Protein AF-A0A371IPI7-F1 (afdb_monomer_lite)

Organism: NCBI:txid2020948

Radius of gyration: 26.39 Å; chains: 1; bounding box: 68×44×69 Å

Secondary structure (DSSP, 8-state):
---------------HHHH-----PPPPPP------HHHHHHHHHHHHHTT--HHHHHHHHHHHHTTT----HHHHHHHHHHHHTTS-----

InterPro domains:
  IPR013321 Arc-type ribbon-helix-helix [G3DSA:1.10.1220.10] (20-70)

Foldseek 3Di:
DDDDDDDPPPPPPDDVVNVPPPDPPDDDDDDDDDDDPVVVVVLVVVCVVVVHDSVVVCCVVVCVVCVPPDDDVVVVVVVCVVVVVVPPPPPD

Sequence (92 aa):
STVIHETKSSKTSISIYDIVKKEKKKSKEQVGVTLDKEIVDKLKTVVIDSNITMSKLFENLLTPLLEDVNIKEKNIEIYNNKNKLKGRRKSE

pLDDT: mean 77.92, std 20.02, range [37.69, 98.12]

Structure (mmCIF, N/CA/C/O backbone):
data_AF-A0A371IPI7-F1
#
_entry.id   AF-A0A371IPI7-F1
#
loop_
_atom_site.group_PDB
_atom_site.id
_atom_site.type_symbol
_atom_site.label_atom_id
_atom_site.label_alt_id
_atom_site.label_comp_id
_atom_site.label_asym_id
_atom_site.label_entity_id
_atom_site.label_seq_id
_atom_site.pdbx_PDB_ins_code
_atom_site.Cartn_x
_atom_site.Cartn_y
_atom_site.Cartn_z
_atom_site.occupancy
_atom_site.B_iso_or_equiv
_atom_site.auth_seq_id
_atom_site.auth_comp_id
_atom_site.auth_asym_id
_atom_site.auth_atom_id
_atom_site.pdbx_PDB_model_num
ATOM 1 N N . SER A 1 1 ? 53.904 0.505 56.167 1.00 37.69 1 SER A N 1
ATOM 2 C CA . SER A 1 1 ? 53.290 0.654 54.836 1.00 37.69 1 SER A CA 1
ATOM 3 C C . SER A 1 1 ? 52.563 -0.625 54.499 1.00 37.69 1 SER A C 1
ATOM 5 O O . SER A 1 1 ? 53.217 -1.648 54.358 1.00 37.69 1 SER A O 1
ATOM 7 N N . THR A 1 2 ? 51.234 -0.599 54.455 1.00 38.66 2 THR A N 1
ATOM 8 C CA . THR A 1 2 ? 50.418 -1.795 54.202 1.00 38.66 2 THR A CA 1
ATOM 9 C C . THR A 1 2 ? 49.775 -1.628 52.833 1.00 38.66 2 THR A C 1
ATOM 11 O O . THR A 1 2 ? 49.010 -0.691 52.626 1.00 38.66 2 THR A O 1
ATOM 14 N N . VAL A 1 3 ? 50.154 -2.479 51.881 1.00 44.66 3 VAL A N 1
ATOM 15 C CA . VAL A 1 3 ? 49.654 -2.440 50.501 1.00 44.66 3 VAL A CA 1
ATOM 16 C C . VAL A 1 3 ? 48.372 -3.265 50.436 1.00 44.66 3 VAL A C 1
ATOM 18 O O . VAL A 1 3 ? 48.390 -4.465 50.696 1.00 44.66 3 VAL A O 1
ATOM 21 N N . ILE A 1 4 ? 47.256 -2.616 50.108 1.00 47.59 4 ILE A N 1
ATOM 22 C CA . ILE A 1 4 ? 45.966 -3.268 49.867 1.00 47.59 4 ILE A CA 1
ATOM 23 C C . ILE A 1 4 ? 45.940 -3.685 48.393 1.00 47.59 4 ILE A C 1
ATOM 25 O O . ILE A 1 4 ? 45.980 -2.836 47.507 1.00 47.59 4 ILE A O 1
ATOM 29 N N . HIS A 1 5 ? 45.900 -4.989 48.123 1.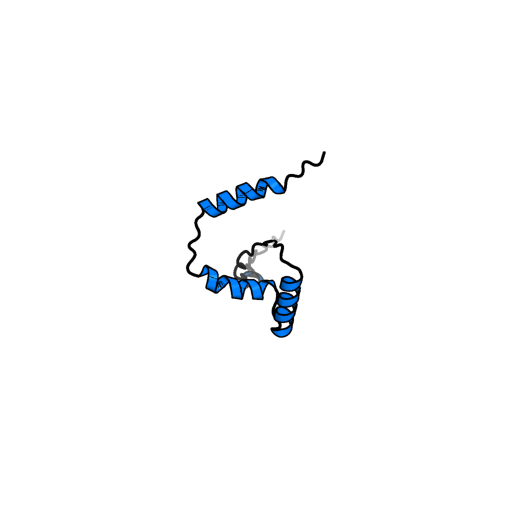00 44.16 5 HIS A N 1
ATOM 30 C CA . HIS A 1 5 ? 45.669 -5.518 46.779 1.00 44.16 5 HIS A CA 1
ATOM 31 C C . HIS A 1 5 ? 44.156 -5.598 46.529 1.00 44.16 5 HIS A C 1
ATOM 33 O O . HIS A 1 5 ? 43.492 -6.520 47.002 1.00 44.16 5 HIS A O 1
ATOM 39 N N . GLU A 1 6 ? 43.602 -4.640 45.782 1.00 41.28 6 GLU A N 1
ATOM 40 C CA . GLU A 1 6 ? 42.237 -4.738 45.259 1.00 41.28 6 GLU A CA 1
ATOM 41 C C . GLU A 1 6 ? 42.175 -5.808 44.159 1.00 41.28 6 GLU A C 1
ATOM 43 O O . GLU A 1 6 ? 42.785 -5.697 43.093 1.00 41.28 6 GLU A O 1
ATOM 48 N N . THR A 1 7 ? 41.419 -6.872 44.414 1.00 44.72 7 THR A N 1
ATOM 49 C CA . THR A 1 7 ? 41.110 -7.900 43.421 1.00 44.72 7 THR A CA 1
ATOM 50 C C . THR A 1 7 ? 40.007 -7.387 42.490 1.00 44.72 7 THR A C 1
ATOM 52 O O . THR A 1 7 ? 38.840 -7.285 42.863 1.00 44.72 7 THR A O 1
ATOM 55 N N . LYS A 1 8 ? 40.369 -7.065 41.240 1.00 45.16 8 LYS A N 1
ATOM 56 C CA . LYS A 1 8 ? 39.417 -6.787 40.151 1.00 45.16 8 LYS A CA 1
ATOM 57 C C . LYS A 1 8 ? 38.584 -8.038 39.848 1.00 45.16 8 LYS A C 1
ATOM 59 O O . LYS A 1 8 ? 38.977 -8.878 39.045 1.00 45.16 8 LYS A O 1
ATOM 64 N N . SER A 1 9 ? 37.410 -8.149 40.466 1.00 43.66 9 SER A N 1
ATOM 65 C CA . SER A 1 9 ? 36.372 -9.096 40.053 1.00 43.66 9 SER A CA 1
ATOM 66 C C . SER A 1 9 ? 35.635 -8.528 38.836 1.00 43.66 9 SER A C 1
ATOM 68 O O . SER A 1 9 ? 34.666 -7.783 38.965 1.00 43.66 9 SER A O 1
ATOM 70 N N . SER A 1 10 ? 36.108 -8.844 37.629 1.00 53.88 10 SER A N 1
ATOM 71 C CA . SER A 1 10 ? 35.389 -8.543 36.387 1.00 53.88 10 SER A CA 1
ATOM 72 C C . SER A 1 10 ? 34.223 -9.523 36.214 1.00 53.88 10 SER A C 1
ATOM 74 O O . SER A 1 10 ? 34.311 -10.494 35.464 1.00 53.88 10 SER A O 1
ATOM 76 N N . LYS A 1 11 ? 33.122 -9.299 36.937 1.00 50.78 11 LYS A N 1
ATOM 77 C CA . LYS A 1 11 ? 31.844 -9.938 36.612 1.00 50.78 11 LYS A CA 1
ATOM 78 C C . LYS A 1 11 ? 31.252 -9.203 35.416 1.00 50.78 11 LYS A C 1
ATOM 80 O O . LYS A 1 11 ? 30.724 -8.106 35.560 1.00 50.78 11 LYS A O 1
ATOM 85 N N . THR A 1 12 ? 31.362 -9.804 34.237 1.00 55.72 12 THR A N 1
ATOM 86 C CA . THR A 1 12 ? 30.664 -9.363 33.028 1.00 55.72 12 THR A CA 1
ATOM 87 C C . THR A 1 12 ? 29.165 -9.516 33.271 1.00 55.72 12 THR A C 1
ATOM 89 O O . THR A 1 12 ? 28.603 -10.598 33.116 1.00 55.72 12 THR A O 1
ATOM 92 N N . SER A 1 13 ? 28.517 -8.454 33.743 1.00 63.75 13 SER A N 1
ATOM 93 C CA . SER A 1 13 ? 27.067 -8.409 33.891 1.00 63.75 13 SER A CA 1
ATOM 94 C C . SER A 1 13 ? 26.448 -8.375 32.496 1.00 63.75 13 SER A C 1
ATOM 96 O O . SER A 1 13 ? 26.419 -7.325 31.858 1.00 63.75 13 SER A O 1
ATOM 98 N N . ILE A 1 14 ? 25.995 -9.526 32.003 1.00 61.72 14 ILE A N 1
ATOM 99 C CA . ILE A 1 14 ? 25.162 -9.592 30.800 1.00 61.72 14 ILE A CA 1
ATOM 100 C C . ILE A 1 14 ? 23.830 -8.936 31.165 1.00 61.72 14 ILE A C 1
ATOM 102 O O . ILE A 1 14 ? 23.134 -9.385 32.079 1.00 61.72 14 ILE A O 1
ATOM 106 N N . SER A 1 15 ? 23.509 -7.831 30.503 1.00 66.56 15 SER A N 1
ATOM 107 C CA . SER A 1 15 ? 22.278 -7.091 30.741 1.00 66.56 15 SER A CA 1
ATOM 108 C C . SER A 1 15 ? 21.104 -7.863 30.138 1.00 66.56 15 SER A C 1
ATOM 110 O O . SER A 1 15 ? 21.238 -8.444 29.063 1.00 66.56 15 SER A O 1
ATOM 112 N N . ILE A 1 16 ? 19.919 -7.855 30.763 1.00 60.94 16 ILE A N 1
ATOM 113 C CA . ILE A 1 16 ? 18.714 -8.463 30.155 1.00 60.94 16 ILE A CA 1
ATOM 114 C C . ILE A 1 16 ? 18.449 -7.859 28.763 1.00 60.94 16 ILE A C 1
ATOM 116 O O . ILE A 1 16 ? 17.988 -8.553 27.859 1.00 60.94 16 ILE A O 1
ATOM 120 N N . TYR A 1 17 ? 18.834 -6.597 28.551 1.00 59.59 17 TYR A N 1
ATOM 121 C CA . TYR A 1 17 ? 18.785 -5.931 27.249 1.00 59.59 17 TYR A CA 1
ATOM 122 C C . TYR A 1 17 ? 19.635 -6.620 26.161 1.00 59.59 17 TYR A C 1
ATOM 124 O O . TYR A 1 17 ? 19.249 -6.568 24.995 1.00 59.59 17 TYR A O 1
ATOM 132 N N . ASP A 1 18 ? 20.726 -7.308 26.520 1.00 59.28 18 ASP A N 1
ATOM 133 C CA . ASP A 1 18 ? 21.586 -8.049 25.581 1.00 59.28 18 ASP A CA 1
ATOM 134 C C . ASP A 1 18 ? 20.946 -9.372 25.125 1.00 59.28 18 ASP A C 1
ATOM 136 O O . ASP A 1 18 ? 21.195 -9.845 24.013 1.00 59.28 18 ASP A O 1
ATOM 140 N N . ILE A 1 19 ? 20.091 -9.958 25.971 1.00 61.44 19 ILE A N 1
ATOM 141 C CA . ILE A 1 19 ? 19.336 -11.188 25.684 1.00 61.44 19 ILE A CA 1
ATOM 142 C C . ILE A 1 19 ? 18.162 -10.879 24.748 1.00 61.44 19 ILE A C 1
ATOM 144 O O . ILE A 1 19 ? 17.839 -11.670 23.863 1.00 61.44 19 ILE A O 1
ATOM 148 N N . VAL A 1 20 ? 17.567 -9.687 24.866 1.00 60.00 20 VAL A N 1
ATOM 149 C CA . VAL A 1 20 ? 16.534 -9.195 23.945 1.00 60.00 20 VAL A CA 1
ATOM 150 C C . VAL A 1 20 ? 17.188 -8.624 22.679 1.00 60.00 20 VAL A C 1
ATOM 152 O O . VAL A 1 20 ? 16.966 -7.472 22.299 1.00 60.00 20 VAL A O 1
ATOM 155 N N . LYS A 1 21 ? 17.977 -9.440 21.968 1.00 59.03 21 LYS A N 1
ATOM 156 C CA . LYS A 1 21 ? 18.259 -9.204 20.545 1.00 59.03 21 LYS A CA 1
ATOM 157 C C . LYS A 1 21 ? 16.925 -9.284 19.802 1.00 59.03 21 LYS A C 1
ATOM 159 O O . LYS A 1 21 ? 16.529 -10.336 19.315 1.00 59.03 21 LYS A O 1
ATOM 164 N N . LYS A 1 22 ? 16.202 -8.160 19.760 1.00 61.69 22 LYS A N 1
ATOM 165 C CA . LYS A 1 22 ? 15.005 -7.988 18.937 1.00 61.69 22 LYS A CA 1
ATOM 166 C C . LYS A 1 22 ? 15.382 -8.407 17.524 1.00 61.69 22 LYS A C 1
ATOM 168 O O . LYS A 1 22 ? 16.316 -7.837 16.954 1.00 61.69 22 LYS A O 1
ATOM 173 N N . GLU A 1 23 ? 14.681 -9.398 16.984 1.00 58.22 23 GLU A N 1
ATOM 174 C CA . GLU A 1 23 ? 14.797 -9.749 15.575 1.00 58.22 23 GLU A CA 1
ATOM 175 C C . GLU A 1 23 ? 14.740 -8.459 14.755 1.00 58.22 23 GLU A C 1
ATOM 177 O O . GLU A 1 23 ? 13.882 -7.594 14.983 1.00 58.22 23 GLU A O 1
ATOM 182 N N . LYS A 1 24 ? 15.721 -8.270 13.865 1.00 60.78 24 LYS A N 1
ATOM 183 C CA . LYS A 1 24 ? 15.803 -7.055 13.055 1.00 60.78 24 LYS A CA 1
ATOM 184 C C . LYS A 1 24 ? 14.493 -6.935 12.280 1.00 60.78 24 LYS A C 1
ATOM 186 O O . LYS A 1 24 ? 14.205 -7.769 11.425 1.00 60.78 24 LYS A O 1
ATOM 191 N N . LYS A 1 25 ? 13.695 -5.908 12.594 1.00 63.91 25 LYS A N 1
ATOM 192 C CA . LYS A 1 25 ? 12.474 -5.593 11.844 1.00 63.91 25 LYS A CA 1
ATOM 193 C C . LYS A 1 25 ? 12.838 -5.525 10.361 1.00 63.91 25 LYS A C 1
ATOM 195 O O . LYS A 1 25 ? 13.769 -4.804 10.003 1.00 63.91 25 LYS A O 1
ATOM 200 N N . LYS A 1 26 ? 12.115 -6.273 9.519 1.00 72.25 26 LYS A N 1
ATOM 201 C CA . LYS A 1 26 ? 12.251 -6.181 8.058 1.00 72.25 26 LYS A CA 1
ATOM 202 C C . LYS A 1 26 ? 12.127 -4.712 7.646 1.00 72.25 26 LYS A C 1
ATOM 204 O O . LYS A 1 26 ? 11.251 -4.007 8.156 1.00 72.25 26 LYS A O 1
ATOM 209 N N . SER A 1 27 ? 13.014 -4.247 6.768 1.00 81.81 27 SER A N 1
ATOM 210 C CA . SER A 1 27 ? 12.963 -2.874 6.270 1.00 81.81 27 SER A CA 1
ATOM 211 C C . SER A 1 27 ? 11.665 -2.669 5.498 1.00 81.81 27 SER A C 1
ATOM 213 O O . SER A 1 27 ? 11.349 -3.444 4.598 1.00 81.81 27 SER A O 1
ATOM 215 N N . LYS A 1 28 ? 10.905 -1.636 5.863 1.00 83.62 28 LYS A N 1
ATOM 216 C CA . LYS A 1 28 ? 9.735 -1.198 5.102 1.00 83.62 28 LYS A CA 1
ATOM 217 C C . LYS A 1 28 ? 10.129 0.015 4.274 1.00 83.62 28 LYS A C 1
ATOM 219 O O . LYS A 1 28 ? 10.736 0.938 4.812 1.00 83.62 28 LYS A O 1
ATOM 224 N N . GLU A 1 29 ? 9.761 0.016 3.001 1.00 86.81 29 GLU A N 1
ATOM 225 C CA . GLU A 1 29 ? 9.912 1.178 2.126 1.00 86.81 29 GLU A CA 1
ATOM 226 C C . GLU A 1 29 ? 8.575 1.914 1.999 1.00 86.81 29 GLU A C 1
ATOM 228 O O . GLU A 1 29 ? 7.514 1.292 1.919 1.00 86.81 29 GLU A O 1
ATOM 233 N N . GLN A 1 30 ? 8.616 3.249 2.018 1.00 86.50 30 GLN A N 1
ATOM 234 C CA . GLN A 1 30 ? 7.430 4.079 1.826 1.00 86.50 30 GLN A CA 1
ATOM 235 C C . GLN A 1 30 ? 7.247 4.378 0.340 1.00 86.50 30 GLN A C 1
ATOM 237 O O . GLN A 1 30 ? 8.143 4.911 -0.310 1.00 86.50 30 GLN A O 1
ATOM 242 N N . VAL A 1 31 ? 6.052 4.096 -0.174 1.00 84.88 31 VAL A N 1
ATOM 243 C CA . VAL A 1 31 ? 5.669 4.399 -1.556 1.00 84.88 31 VAL A CA 1
ATOM 244 C C . VAL A 1 31 ? 4.547 5.432 -1.541 1.00 84.88 31 VAL A C 1
ATOM 246 O O . VAL A 1 31 ? 3.514 5.226 -0.907 1.00 84.88 31 VAL A O 1
ATOM 249 N N . GLY A 1 32 ? 4.761 6.561 -2.219 1.00 86.69 32 GLY A N 1
ATOM 250 C CA . GLY A 1 32 ? 3.727 7.569 -2.449 1.00 86.69 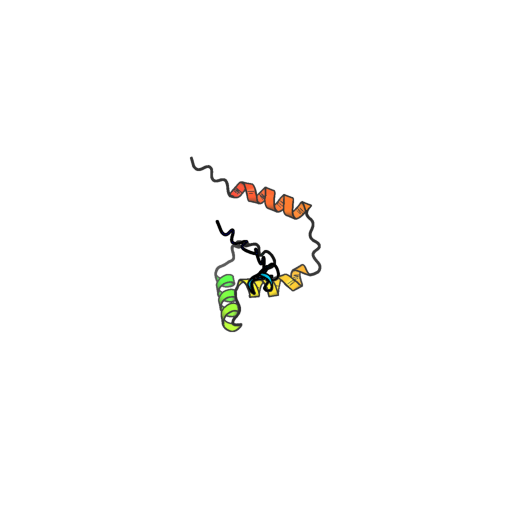32 GLY A CA 1
ATOM 251 C C . GLY A 1 32 ? 2.917 7.232 -3.697 1.00 86.69 32 GLY A C 1
ATOM 252 O O . GLY A 1 32 ? 3.497 6.965 -4.747 1.00 86.69 32 GLY A O 1
ATOM 253 N N . VAL A 1 33 ? 1.588 7.260 -3.591 1.00 88.50 33 VAL A N 1
ATOM 254 C CA . VAL A 1 33 ? 0.666 7.007 -4.709 1.00 88.50 33 VAL A CA 1
ATOM 255 C C . VAL A 1 33 ? -0.363 8.126 -4.817 1.00 88.50 33 VAL A C 1
ATOM 257 O O . VAL A 1 33 ? -0.768 8.710 -3.811 1.00 88.50 33 VAL A O 1
ATOM 260 N N . THR A 1 34 ? -0.795 8.418 -6.040 1.00 93.94 34 THR A N 1
ATOM 261 C CA . THR A 1 34 ? -1.908 9.330 -6.322 1.00 93.94 34 THR A CA 1
ATOM 262 C C . THR A 1 34 ? -3.048 8.511 -6.905 1.00 93.94 34 THR A C 1
ATOM 264 O O . THR A 1 34 ? -2.839 7.770 -7.861 1.00 93.94 34 THR A O 1
ATOM 267 N N . LEU A 1 35 ? -4.228 8.621 -6.300 1.00 95.06 35 LEU A N 1
ATOM 268 C CA . LEU A 1 35 ? -5.439 7.886 -6.656 1.00 95.06 35 LEU A CA 1
ATOM 269 C C . LEU A 1 35 ? -6.621 8.856 -6.673 1.00 95.06 35 LEU A C 1
ATOM 271 O O . LEU A 1 35 ? -6.591 9.879 -5.982 1.00 95.06 35 LEU A O 1
ATOM 275 N N . ASP A 1 36 ? -7.673 8.505 -7.404 1.00 98.06 36 ASP A N 1
ATOM 276 C CA . ASP A 1 36 ? -8.910 9.279 -7.404 1.00 98.06 36 ASP A CA 1
ATOM 277 C C . ASP A 1 36 ? -9.554 9.300 -6.016 1.00 98.06 36 ASP A C 1
ATOM 279 O O . ASP A 1 36 ? -9.553 8.304 -5.284 1.00 98.06 36 ASP A O 1
ATOM 283 N N . LYS A 1 37 ? -10.147 10.445 -5.659 1.00 97.12 37 LYS A N 1
ATOM 284 C CA . LYS A 1 37 ? -10.743 10.665 -4.333 1.00 97.12 37 LYS A CA 1
ATOM 285 C C . LYS A 1 37 ? -11.768 9.590 -3.971 1.00 97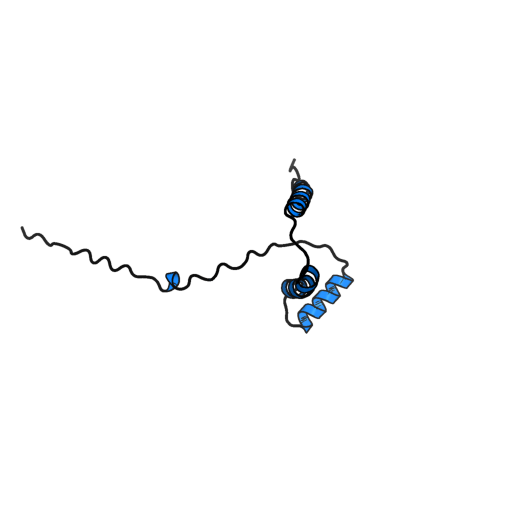.12 37 LYS A C 1
ATOM 287 O O . LYS A 1 37 ? -11.746 9.093 -2.851 1.00 97.12 37 LYS A O 1
ATOM 292 N N . GLU A 1 38 ? -12.626 9.211 -4.915 1.00 98.12 38 GLU A N 1
ATOM 293 C CA . GLU A 1 38 ? -13.658 8.195 -4.685 1.00 98.12 38 GLU A CA 1
ATOM 294 C C . GLU A 1 38 ? -13.052 6.842 -4.283 1.00 98.12 38 GLU A C 1
ATOM 296 O O . GLU A 1 38 ? -13.539 6.181 -3.366 1.00 98.12 38 GLU A O 1
ATOM 301 N N . ILE A 1 39 ? -11.945 6.449 -4.922 1.00 97.25 39 ILE A N 1
ATOM 302 C CA . ILE A 1 39 ? -11.222 5.217 -4.593 1.00 97.25 39 ILE A CA 1
ATOM 303 C C . ILE A 1 39 ? -10.620 5.331 -3.193 1.00 97.25 39 ILE A C 1
ATOM 305 O O . ILE A 1 39 ? -10.750 4.413 -2.386 1.00 97.25 39 ILE A O 1
ATOM 309 N N . VAL A 1 40 ? -9.992 6.467 -2.882 1.00 96.38 40 VAL A N 1
ATOM 310 C CA . VAL A 1 40 ? -9.408 6.715 -1.559 1.00 96.38 40 VAL A CA 1
ATOM 311 C C . VAL A 1 40 ? -10.471 6.640 -0.464 1.00 96.38 40 VAL A C 1
ATOM 313 O O . VAL A 1 40 ? -10.221 6.049 0.585 1.00 96.38 40 VAL A O 1
ATOM 316 N N . ASP A 1 41 ? -11.654 7.203 -0.695 1.00 98.00 41 ASP A N 1
ATOM 317 C CA . ASP A 1 41 ? -12.740 7.189 0.281 1.00 98.00 41 ASP A CA 1
ATOM 318 C C . ASP A 1 41 ? -13.300 5.769 0.479 1.00 98.00 41 ASP A C 1
ATOM 320 O O . ASP A 1 41 ? -13.455 5.342 1.622 1.00 98.00 41 ASP A O 1
ATOM 324 N N . LYS A 1 42 ? -13.446 4.975 -0.593 1.00 97.81 42 LYS A N 1
ATOM 325 C CA . LYS A 1 42 ? -13.777 3.539 -0.498 1.00 97.81 42 LYS A CA 1
ATOM 326 C C . LYS A 1 42 ? -12.735 2.753 0.306 1.00 97.81 42 LYS A C 1
ATOM 328 O O . LYS A 1 42 ? -13.096 1.950 1.164 1.00 97.81 42 LYS A O 1
ATOM 333 N N . LEU A 1 43 ? -11.444 3.000 0.074 1.00 96.31 43 LEU A N 1
ATOM 334 C CA . LEU A 1 43 ? -10.369 2.350 0.829 1.00 96.31 43 LEU A CA 1
ATOM 335 C C . LEU A 1 43 ? -10.422 2.718 2.316 1.00 96.31 43 LEU A C 1
ATOM 337 O O . LEU A 1 43 ? -10.255 1.842 3.160 1.00 96.31 43 LEU A O 1
ATOM 341 N N . LYS A 1 44 ? -10.679 3.989 2.655 1.00 96.88 44 LYS A N 1
ATOM 342 C CA . LYS A 1 44 ? -10.829 4.417 4.056 1.00 96.88 44 LYS A CA 1
ATOM 343 C C . LYS A 1 44 ? -11.963 3.666 4.747 1.00 96.88 44 LYS A C 1
ATOM 345 O O . LYS A 1 44 ? -11.754 3.204 5.863 1.00 96.88 44 LYS A O 1
ATOM 350 N N . THR A 1 45 ? -13.113 3.509 4.091 1.00 97.56 45 THR A N 1
ATOM 351 C CA . THR A 1 45 ? -14.239 2.734 4.633 1.00 97.56 45 THR A CA 1
ATOM 352 C C . THR A 1 45 ? -13.814 1.305 4.965 1.00 97.56 45 THR A C 1
ATOM 354 O O . THR A 1 45 ? -13.938 0.891 6.111 1.00 97.56 45 THR A O 1
ATOM 357 N N . VAL A 1 46 ? -13.186 0.595 4.020 1.00 97.00 46 VAL A N 1
ATOM 358 C CA . VAL A 1 46 ? -12.727 -0.791 4.234 1.00 97.00 46 VAL A CA 1
ATOM 359 C C . VAL A 1 46 ? -11.729 -0.900 5.389 1.00 97.00 46 VAL A C 1
ATOM 361 O O . VAL A 1 46 ? -11.796 -1.838 6.183 1.00 97.00 46 VAL A O 1
ATOM 364 N N . VAL A 1 47 ? -10.796 0.050 5.489 1.00 97.12 47 VAL A N 1
ATOM 365 C CA . VAL A 1 47 ? -9.787 0.102 6.559 1.00 97.12 47 VAL A CA 1
ATOM 366 C C . VAL A 1 47 ? -10.445 0.227 7.935 1.00 97.12 47 VAL A C 1
ATOM 368 O O . VAL A 1 47 ? -10.026 -0.469 8.860 1.00 97.12 47 VAL A O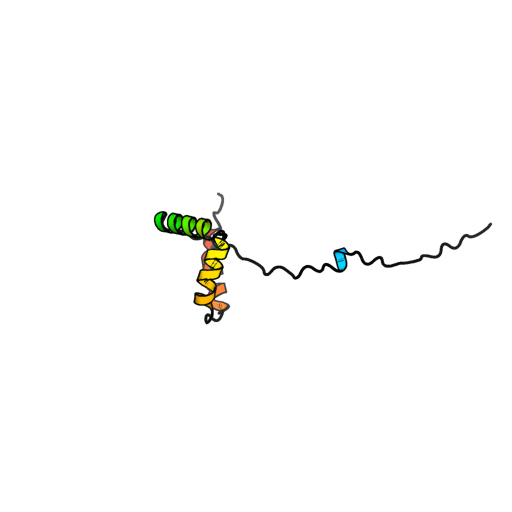 1
ATOM 371 N N . ILE A 1 48 ? -11.477 1.069 8.057 1.00 97.69 48 ILE A N 1
ATOM 372 C CA . ILE A 1 48 ? -12.241 1.240 9.298 1.00 97.69 48 ILE A CA 1
ATOM 373 C C . ILE A 1 48 ? -13.078 -0.005 9.601 1.00 97.69 48 ILE A C 1
ATOM 375 O O . ILE A 1 48 ? -12.949 -0.554 10.693 1.00 97.69 48 ILE A O 1
ATOM 379 N N . ASP A 1 49 ? -13.855 -0.496 8.633 1.00 97.50 49 ASP A N 1
ATOM 380 C CA . ASP A 1 49 ? -14.735 -1.661 8.804 1.00 97.50 49 ASP A CA 1
ATOM 381 C C . ASP A 1 49 ? -13.952 -2.920 9.201 1.00 97.50 49 ASP A C 1
ATOM 383 O O . ASP A 1 49 ? -14.403 -3.725 10.013 1.00 97.50 49 ASP A O 1
ATOM 387 N N . SER A 1 50 ? -12.745 -3.073 8.653 1.00 96.00 50 SER A N 1
ATOM 388 C CA . SER A 1 50 ? -11.876 -4.226 8.908 1.00 96.00 50 SER A CA 1
ATOM 389 C C . SER A 1 50 ? -10.940 -4.031 10.106 1.00 96.00 50 SER A C 1
ATOM 391 O O . SER A 1 50 ? -10.187 -4.947 10.432 1.00 96.00 50 SER A O 1
ATOM 393 N N . ASN A 1 51 ? -10.940 -2.854 10.744 1.00 96.94 51 ASN A N 1
ATOM 394 C CA . ASN A 1 51 ? -10.031 -2.480 11.834 1.00 96.94 51 ASN A CA 1
ATOM 395 C C . ASN A 1 51 ? -8.545 -2.778 11.527 1.00 96.94 51 ASN A C 1
ATOM 397 O O . ASN A 1 51 ? -7.802 -3.329 12.344 1.00 96.94 51 ASN A O 1
ATOM 401 N N . ILE A 1 52 ? -8.103 -2.433 10.316 1.00 96.50 52 ILE A N 1
ATOM 402 C CA . ILE A 1 52 ? -6.705 -2.568 9.885 1.00 96.50 52 ILE A CA 1
ATOM 403 C C . ILE A 1 52 ? -6.124 -1.202 9.539 1.00 96.50 52 ILE A C 1
ATOM 405 O O . ILE A 1 52 ? -6.814 -0.194 9.537 1.00 96.50 52 ILE A O 1
ATOM 409 N N . THR A 1 53 ? -4.826 -1.144 9.245 1.00 95.75 53 THR A N 1
ATOM 410 C CA . THR A 1 53 ? -4.213 0.072 8.694 1.00 95.75 53 THR A CA 1
ATOM 411 C C . THR A 1 53 ? -4.250 0.045 7.173 1.00 95.75 53 THR A C 1
ATOM 413 O O . THR A 1 53 ? -4.212 -1.024 6.563 1.00 95.75 53 THR A O 1
ATOM 416 N N . MET A 1 54 ? -4.229 1.224 6.547 1.00 94.38 54 MET A N 1
ATOM 417 C CA . MET A 1 54 ? -4.136 1.350 5.089 1.00 94.38 54 MET A CA 1
ATOM 418 C C . MET A 1 54 ? -2.925 0.586 4.527 1.00 94.38 54 MET A C 1
ATOM 420 O O . MET A 1 54 ? -3.039 -0.135 3.541 1.00 94.38 54 MET A O 1
ATOM 424 N N . SER A 1 55 ? -1.772 0.660 5.201 1.00 93.50 55 SER A N 1
ATOM 425 C CA . SER A 1 55 ? -0.578 -0.101 4.817 1.00 93.50 55 SER A CA 1
ATOM 426 C C . SER A 1 55 ? -0.803 -1.611 4.867 1.00 93.50 55 SER A C 1
ATOM 428 O O . SER A 1 55 ? -0.343 -2.315 3.975 1.00 93.50 55 SER A O 1
ATOM 430 N N . LYS A 1 56 ? -1.522 -2.115 5.880 1.00 94.38 56 LYS A N 1
ATOM 431 C CA . LYS A 1 56 ? -1.817 -3.546 5.998 1.00 94.38 56 LYS A CA 1
ATOM 432 C C . LYS A 1 56 ? -2.822 -4.010 4.946 1.00 94.38 56 LYS A C 1
ATOM 434 O O . LYS A 1 56 ? -2.654 -5.104 4.416 1.00 94.38 56 LYS A O 1
ATOM 439 N N . LEU A 1 57 ? -3.811 -3.177 4.613 1.00 95.19 57 LEU A N 1
ATOM 440 C CA . LEU A 1 57 ? -4.724 -3.431 3.499 1.00 95.19 57 LEU A CA 1
ATOM 441 C C . LEU A 1 57 ? -3.939 -3.603 2.193 1.00 95.19 57 LEU A C 1
ATOM 443 O O . LEU A 1 57 ? -4.077 -4.628 1.534 1.00 95.19 57 LEU A O 1
ATOM 447 N N . PHE A 1 58 ? -3.062 -2.652 1.859 1.00 94.56 58 PHE A N 1
ATOM 448 C CA . PHE A 1 58 ? -2.234 -2.751 0.656 1.00 94.56 58 PHE A CA 1
ATOM 449 C C . PHE A 1 58 ? -1.299 -3.959 0.680 1.00 94.56 58 PHE A C 1
ATOM 451 O O . PHE A 1 58 ? -1.207 -4.661 -0.316 1.00 94.56 58 PHE A O 1
ATOM 458 N N . GLU A 1 59 ? -0.639 -4.243 1.803 1.00 92.81 59 GLU A N 1
ATOM 459 C CA . GLU A 1 59 ? 0.234 -5.414 1.927 1.00 92.81 59 GLU A CA 1
ATOM 460 C C . GLU A 1 59 ? -0.549 -6.713 1.681 1.00 92.81 59 GLU A C 1
ATOM 462 O O . GLU A 1 59 ? -0.106 -7.557 0.908 1.00 92.81 59 GLU A O 1
ATOM 467 N N . ASN A 1 60 ? -1.752 -6.842 2.249 1.00 94.44 60 ASN A N 1
ATOM 468 C CA . ASN A 1 60 ? -2.610 -8.009 2.043 1.00 94.44 60 ASN A CA 1
ATOM 469 C C . ASN A 1 60 ? -3.105 -8.139 0.592 1.00 94.44 60 ASN A C 1
ATOM 471 O O . ASN A 1 60 ? -3.209 -9.255 0.099 1.00 94.44 60 ASN A O 1
ATOM 475 N N . LEU A 1 61 ? -3.403 -7.026 -0.086 1.00 93.75 61 LEU A N 1
ATOM 476 C CA . LEU A 1 61 ? -3.837 -7.032 -1.488 1.00 93.75 61 LEU A CA 1
ATOM 477 C C . LEU A 1 61 ? -2.680 -7.325 -2.454 1.00 93.75 61 LEU A C 1
ATOM 479 O O . LEU A 1 61 ? -2.860 -8.030 -3.442 1.00 93.75 61 LEU A O 1
ATOM 483 N N . LEU A 1 62 ? -1.492 -6.784 -2.175 1.00 94.06 62 LEU A N 1
ATOM 484 C CA . LEU A 1 62 ? -0.327 -6.892 -3.052 1.00 94.06 62 LEU A CA 1
ATOM 485 C C . LEU A 1 62 ? 0.426 -8.211 -2.884 1.00 94.06 62 LEU A C 1
ATOM 487 O O . LEU A 1 62 ? 0.991 -8.689 -3.858 1.00 94.06 62 LEU A O 1
ATOM 491 N N . THR A 1 63 ? 0.435 -8.806 -1.687 1.00 94.06 63 THR A N 1
ATOM 492 C CA . THR A 1 63 ? 1.139 -10.076 -1.432 1.00 94.06 63 THR A CA 1
ATOM 493 C C . THR A 1 63 ? 0.742 -11.183 -2.417 1.00 94.06 63 THR A C 1
ATOM 495 O O . THR A 1 63 ? 1.641 -11.688 -3.082 1.00 94.06 63 THR A O 1
ATOM 498 N N . PRO A 1 64 ? -0.551 -11.536 -2.589 1.00 95.50 64 PRO A N 1
ATOM 499 C CA . PRO A 1 64 ? -0.933 -12.578 -3.543 1.00 95.50 64 PRO A CA 1
ATOM 500 C C . PRO A 1 64 ? -0.696 -12.146 -4.996 1.00 95.50 64 PRO A C 1
ATOM 502 O O . PRO A 1 64 ? -0.340 -12.957 -5.839 1.00 95.50 64 PRO A O 1
ATOM 505 N N . LEU A 1 65 ? -0.845 -10.853 -5.302 1.00 94.19 65 LEU A N 1
ATOM 506 C CA . LEU A 1 65 ? -0.628 -10.330 -6.654 1.00 94.19 65 LEU A CA 1
ATOM 507 C C . LEU A 1 65 ? 0.850 -10.383 -7.084 1.00 94.19 65 LEU A C 1
ATOM 509 O O . LEU A 1 65 ? 1.147 -10.397 -8.276 1.00 94.19 65 LEU A O 1
ATOM 513 N N . LEU A 1 66 ? 1.775 -10.380 -6.124 1.00 94.62 66 LEU A N 1
ATOM 514 C CA . LEU A 1 66 ? 3.217 -10.366 -6.360 1.00 94.62 66 LEU A CA 1
ATOM 515 C C . LEU A 1 66 ? 3.897 -11.699 -6.023 1.00 94.62 66 LEU A C 1
ATOM 517 O O . LEU A 1 66 ? 5.121 -11.767 -6.099 1.00 94.62 66 LEU A O 1
ATOM 521 N N . GLU A 1 67 ? 3.133 -12.736 -5.674 1.00 93.56 67 GLU A N 1
ATOM 522 C CA . GLU A 1 67 ? 3.659 -14.028 -5.216 1.00 93.56 67 GLU A CA 1
ATOM 523 C C . GLU A 1 67 ? 4.622 -14.660 -6.236 1.00 93.56 67 GLU A C 1
ATOM 525 O O . GLU A 1 67 ? 5.719 -15.079 -5.871 1.00 93.56 67 GLU A O 1
ATOM 530 N N . ASP A 1 68 ? 4.275 -14.604 -7.524 1.00 93.88 68 ASP A N 1
ATOM 531 C CA . ASP A 1 68 ? 5.074 -15.177 -8.619 1.00 93.88 68 ASP A CA 1
ATOM 532 C C . ASP A 1 68 ? 6.050 -14.179 -9.276 1.00 93.88 68 ASP A C 1
ATOM 534 O O . ASP A 1 68 ? 6.695 -14.472 -10.292 1.00 93.88 68 ASP A O 1
ATOM 538 N N . VAL A 1 69 ? 6.165 -12.958 -8.744 1.00 93.94 69 VAL A N 1
ATOM 539 C CA . VAL A 1 69 ? 6.998 -11.915 -9.352 1.00 93.94 69 VAL A CA 1
ATOM 540 C C . VAL A 1 69 ? 8.438 -12.031 -8.868 1.00 93.94 69 VAL A C 1
ATOM 542 O O . VAL A 1 69 ? 8.806 -11.585 -7.783 1.00 93.94 6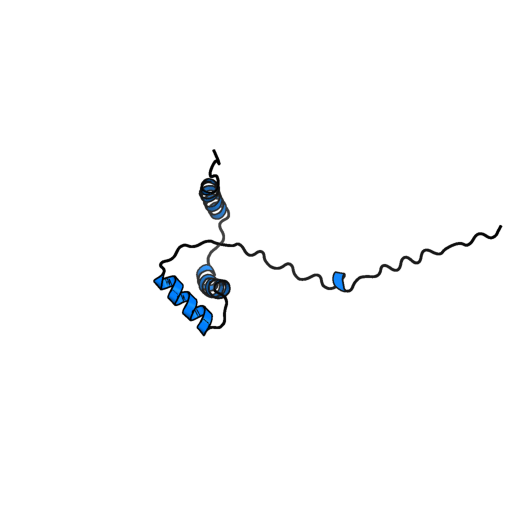9 VAL A O 1
ATOM 545 N N . ASN A 1 70 ? 9.304 -12.540 -9.742 1.00 93.12 70 ASN A N 1
ATOM 546 C CA . ASN A 1 70 ? 10.742 -12.537 -9.494 1.00 93.12 70 ASN A CA 1
ATOM 547 C C . ASN A 1 70 ? 11.335 -11.126 -9.599 1.00 93.12 70 ASN A C 1
ATOM 549 O O . ASN A 1 70 ? 11.223 -10.449 -10.629 1.00 93.12 70 ASN A O 1
ATOM 553 N N . ILE A 1 71 ? 12.037 -10.709 -8.544 1.00 92.44 71 ILE A N 1
ATOM 554 C CA . ILE A 1 71 ? 12.746 -9.430 -8.497 1.00 92.44 71 ILE A CA 1
ATOM 555 C C . ILE A 1 71 ? 13.875 -9.424 -9.534 1.00 92.44 71 ILE A C 1
ATOM 557 O O . ILE A 1 71 ? 14.792 -10.239 -9.494 1.00 92.44 71 ILE A O 1
ATOM 561 N N . LYS A 1 72 ? 13.830 -8.455 -10.455 1.00 94.56 72 LYS A N 1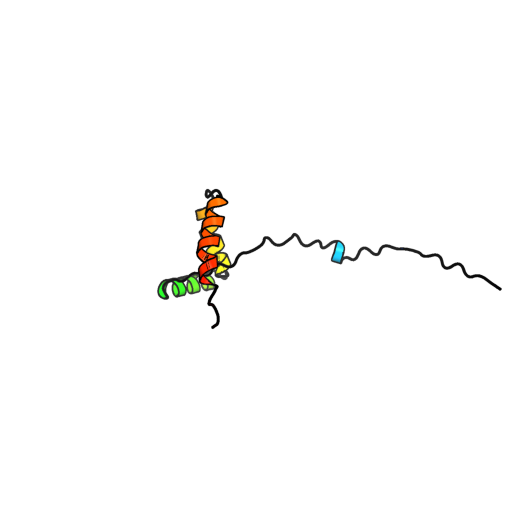
ATOM 562 C CA . LYS A 1 72 ? 14.900 -8.191 -11.427 1.00 94.56 72 LYS A CA 1
ATOM 563 C C . LYS A 1 72 ? 15.631 -6.916 -11.024 1.00 94.56 72 LYS A C 1
ATOM 565 O O . LYS A 1 72 ? 15.106 -5.825 -11.241 1.00 94.56 72 LYS A O 1
ATOM 570 N N . GLU A 1 73 ? 16.844 -7.040 -10.488 1.00 91.81 73 GLU A N 1
ATOM 571 C CA . GLU A 1 73 ? 17.634 -5.903 -9.976 1.00 91.81 73 GLU A CA 1
ATOM 572 C C . GLU A 1 73 ? 17.793 -4.777 -11.005 1.00 91.81 73 GLU A C 1
ATOM 574 O O . GLU A 1 73 ? 17.601 -3.604 -10.688 1.00 91.81 73 GLU A O 1
ATOM 579 N N . LYS A 1 74 ? 18.010 -5.135 -12.276 1.00 92.81 74 LYS A N 1
ATOM 580 C CA . LYS A 1 74 ? 18.100 -4.174 -13.384 1.00 92.81 74 LYS A CA 1
ATOM 581 C C . LYS A 1 74 ? 16.854 -3.285 -13.507 1.00 92.81 74 LYS A C 1
ATOM 583 O O . LYS A 1 74 ? 16.966 -2.101 -13.813 1.00 92.81 74 LYS A O 1
ATOM 588 N N . ASN A 1 75 ? 15.661 -3.824 -13.251 1.00 92.12 75 ASN A N 1
ATOM 589 C CA . ASN A 1 75 ? 14.421 -3.047 -13.314 1.00 92.12 75 ASN A CA 1
ATOM 590 C C . ASN A 1 75 ? 14.305 -2.076 -12.133 1.00 92.12 75 ASN A C 1
ATOM 592 O O . ASN A 1 75 ? 13.857 -0.944 -12.322 1.00 92.12 75 ASN A O 1
ATOM 596 N N . ILE A 1 76 ? 14.745 -2.497 -10.943 1.00 90.50 76 ILE A N 1
ATOM 597 C CA . ILE A 1 76 ? 14.807 -1.637 -9.753 1.00 90.50 76 ILE A CA 1
ATOM 598 C C . ILE A 1 76 ? 15.762 -0.469 -10.011 1.00 90.50 76 ILE A C 1
ATOM 600 O O . ILE A 1 76 ? 15.419 0.685 -9.752 1.00 90.50 76 ILE A O 1
ATOM 604 N N . GLU A 1 77 ? 16.936 -0.744 -10.580 1.00 90.00 77 GLU A N 1
ATOM 605 C CA . GLU A 1 77 ? 17.920 0.286 -10.908 1.00 90.00 77 GLU A CA 1
ATOM 606 C C . GLU A 1 77 ? 17.357 1.315 -11.901 1.00 90.00 77 GLU A C 1
ATOM 608 O O . GLU A 1 77 ? 17.434 2.524 -11.661 1.00 90.00 77 GLU A O 1
ATOM 613 N N . ILE A 1 78 ? 16.718 0.848 -12.980 1.00 90.38 78 ILE A N 1
ATOM 614 C CA . ILE A 1 78 ? 16.067 1.716 -13.970 1.00 90.38 78 ILE A CA 1
ATOM 615 C C . ILE A 1 78 ? 14.990 2.585 -13.308 1.00 90.38 78 ILE A C 1
ATOM 617 O O . ILE A 1 78 ? 14.935 3.791 -13.563 1.00 90.38 78 ILE A O 1
ATOM 621 N N . TYR A 1 79 ? 14.139 1.998 -12.461 1.00 87.81 79 TYR A N 1
ATOM 622 C CA . TYR A 1 79 ? 13.092 2.732 -11.751 1.00 87.81 79 TYR A CA 1
ATOM 623 C C . TYR A 1 79 ? 13.681 3.813 -10.835 1.00 87.81 79 TYR A C 1
ATOM 625 O O . TYR A 1 79 ? 13.272 4.977 -10.900 1.00 87.81 79 TYR A O 1
ATOM 633 N N . ASN A 1 80 ? 14.683 3.461 -10.031 1.00 86.56 80 ASN A N 1
ATOM 634 C CA . ASN A 1 80 ? 15.322 4.388 -9.103 1.00 86.56 80 ASN A CA 1
ATOM 635 C C . ASN A 1 80 ? 16.023 5.531 -9.842 1.00 86.56 80 ASN A C 1
ATOM 637 O O . ASN A 1 80 ? 15.874 6.691 -9.465 1.00 86.56 80 ASN A O 1
ATOM 641 N N . ASN A 1 81 ? 16.735 5.244 -10.932 1.00 86.12 81 ASN A N 1
ATOM 642 C CA . ASN A 1 81 ? 17.431 6.269 -11.709 1.00 86.12 81 ASN A CA 1
ATOM 643 C C . ASN A 1 81 ? 16.460 7.240 -12.402 1.00 86.12 81 ASN A C 1
ATOM 645 O O . ASN A 1 81 ? 16.706 8.446 -12.403 1.00 86.12 81 ASN A O 1
ATOM 649 N N . LYS A 1 82 ? 15.314 6.754 -12.902 1.00 82.00 82 LYS A N 1
ATOM 650 C CA . LYS A 1 82 ? 14.255 7.614 -13.463 1.00 82.00 82 LYS A CA 1
ATOM 651 C C . LYS A 1 82 ? 13.629 8.543 -12.417 1.00 82.00 82 LYS A C 1
ATOM 653 O O . LYS A 1 82 ? 13.279 9.676 -12.740 1.00 82.00 82 LYS A O 1
ATOM 658 N N . ASN A 1 83 ? 13.502 8.087 -11.171 1.00 72.00 83 ASN A N 1
ATOM 659 C CA . ASN A 1 83 ? 12.855 8.851 -10.102 1.00 72.00 83 ASN A CA 1
ATOM 660 C C . ASN A 1 83 ? 13.822 9.728 -9.281 1.00 72.00 83 ASN A C 1
ATOM 662 O O . ASN A 1 83 ? 13.389 10.734 -8.721 1.00 72.00 83 ASN A O 1
ATOM 666 N N . LYS A 1 84 ? 15.135 9.450 -9.293 1.00 62.75 84 LYS A N 1
ATOM 667 C CA . LYS A 1 84 ? 16.175 10.316 -8.694 1.00 62.75 84 LYS A CA 1
ATOM 668 C C . LYS A 1 84 ? 16.210 11.731 -9.295 1.00 62.75 84 LYS A C 1
ATOM 670 O O . LYS A 1 84 ? 16.570 12.678 -8.602 1.00 62.75 84 LYS A O 1
ATOM 675 N N . LEU A 1 85 ? 15.818 11.898 -10.562 1.00 53.91 85 LEU A N 1
ATOM 676 C CA . LEU A 1 85 ? 15.864 13.188 -11.266 1.00 53.91 85 LEU A CA 1
ATOM 677 C C . LEU A 1 85 ? 14.703 14.137 -10.923 1.00 53.91 85 LEU A C 1
ATOM 679 O O . LEU A 1 85 ? 14.824 15.336 -11.149 1.00 53.91 85 LEU A O 1
ATOM 683 N N . LYS A 1 86 ? 13.602 13.644 -10.342 1.00 55.44 86 LYS A N 1
ATOM 684 C CA . LYS A 1 86 ? 12.425 14.480 -10.031 1.00 55.44 86 LYS A CA 1
ATOM 685 C C . LYS A 1 86 ? 12.503 15.198 -8.675 1.00 55.44 86 LYS A C 1
ATOM 687 O O . LYS A 1 86 ? 11.708 16.097 -8.426 1.00 55.44 86 LYS A O 1
ATOM 692 N N . GLY A 1 87 ? 13.459 14.829 -7.816 1.00 50.97 87 GLY A N 1
ATOM 693 C CA . GLY A 1 87 ? 13.651 15.416 -6.480 1.00 50.97 87 GLY A CA 1
ATOM 694 C C . GLY A 1 87 ? 14.678 16.552 -6.403 1.00 50.97 87 GLY A C 1
ATOM 695 O O . GLY A 1 87 ? 14.696 17.288 -5.421 1.00 50.97 87 GLY A O 1
ATOM 696 N N . ARG A 1 88 ? 15.517 16.747 -7.431 1.00 51.41 88 ARG A N 1
ATOM 697 C CA . ARG A 1 88 ? 16.412 17.913 -7.520 1.00 51.41 88 ARG A CA 1
ATOM 698 C C . ARG A 1 88 ? 15.639 19.105 -8.086 1.00 51.41 88 ARG A C 1
ATOM 700 O O . ARG A 1 88 ? 15.842 19.498 -9.230 1.00 51.41 88 ARG A O 1
ATOM 707 N N . ARG A 1 89 ? 14.775 19.722 -7.275 1.00 53.12 89 ARG A N 1
ATOM 708 C CA . ARG A 1 89 ? 14.550 21.162 -7.455 1.00 53.12 89 ARG A CA 1
ATOM 709 C C . ARG A 1 89 ? 15.889 21.814 -7.130 1.00 53.12 89 ARG A C 1
ATOM 711 O O . ARG A 1 89 ? 16.323 21.763 -5.983 1.00 53.12 89 ARG A O 1
ATOM 718 N N . LYS A 1 90 ? 16.584 22.339 -8.141 1.00 50.44 90 LYS A N 1
ATOM 719 C CA . LYS A 1 90 ? 17.594 23.362 -7.883 1.00 50.44 90 LYS A CA 1
ATOM 720 C C . LYS A 1 90 ? 16.830 24.497 -7.206 1.00 50.44 90 LYS A C 1
ATOM 722 O O . LYS A 1 90 ? 15.971 25.104 -7.834 1.00 50.44 90 LYS A O 1
ATOM 727 N N . SER A 1 91 ? 17.042 24.667 -5.909 1.00 47.81 91 SER A N 1
ATOM 728 C CA . SER A 1 91 ? 16.802 25.943 -5.257 1.00 47.81 91 SER A CA 1
ATOM 729 C C . SER A 1 91 ? 17.763 26.928 -5.918 1.00 47.81 91 SER A C 1
ATOM 731 O O . SER A 1 91 ? 18.969 26.848 -5.673 1.00 47.81 91 SER A O 1
ATOM 733 N N . GLU A 1 92 ? 17.245 27.714 -6.857 1.00 40.50 92 GLU A N 1
ATOM 734 C CA . GLU A 1 92 ? 17.830 29.016 -7.193 1.00 40.50 92 GLU A CA 1
ATOM 735 C C . GLU A 1 92 ? 17.612 29.983 -6.029 1.00 40.50 92 GLU A C 1
ATOM 737 O O . GLU A 1 92 ? 16.562 29.857 -5.350 1.00 40.50 92 GLU A O 1
#